Protein AF-A0A7S1SNK8-F1 (afdb_monomer)

InterPro domains:
  IPR015943 WD40/YVTN repeat-like-containing domain superfamily [G3DSA:2.130.10.10] (6-120)
  IPR036322 WD40-repeat-containing domain superfamily [SSF50978] (14-112)

Secondary structure (DSSP, 8-state):
--HHHHHHHHHHTTSSS-EEEEEEEETTEEEEEETTS-EEEEETTT--EEEEE---SS---EEEEEEETTTTEEEEEETTS-EEEEE--TTS--EEEEEE---TTS------PPTTSSPPHHHHHHTT------

Nearest PDB structures (foldseek):
  2b4e-assembly1_A  TM=7.851E-01  e=1.555E-03  Mus musculus
  6zqb-assembly1_UM  TM=8.108E-01  e=7.230E-03  Saccharomyces cerevisiae S288C
  6b3x-assembly1_A  TM=7.532E-01  e=2.132E-02  Homo sapiens
  7d5s-assembly1_B3  TM=6.750E-01  e=1.077E-02  Saccharomyces cerevisiae S288C
  3v7d-assembly1_B  TM=6.740E-01  e=9.611E-03  Saccharomyces cerevisiae S288C

Solvent-accessible surface area (backbone atoms only — not comparable to full-atom values): 8238 Å² total; per-residue (Å²): 146,64,65,68,65,55,47,50,54,60,65,52,65,78,48,98,47,59,78,73,44,80,45,81,73,57,96,52,31,34,40,38,35,30,67,69,39,27,37,35,35,29,35,70,82,79,70,45,76,73,43,72,44,72,49,62,87,78,82,45,53,59,75,48,78,47,78,40,79,92,74,34,32,36,39,37,31,25,61,80,23,38,33,39,34,27,41,48,54,90,95,47,82,64,40,83,73,49,77,46,63,70,59,94,90,52,71,51,84,78,87,82,86,72,90,86,67,83,76,53,60,72,60,37,46,73,73,72,40,85,78,80,90,126

Sequence (134 aa):
RVMWLEWVQTIFAEYNSPVKSLQYLGKSLVLAGFEDTSVRIIDSTSSETLIVIAPQLSVSMHTSVLACSWRSELYVLLANGQVHCWSVQMQALPKLKQILNPDRRYRVTCAALLEGGLLNPEAGLRFGLEVDRL

Structure (mmCIF, N/CA/C/O backbone):
data_AF-A0A7S1SNK8-F1
#
_entry.id   AF-A0A7S1SNK8-F1
#
loop_
_atom_site.group_PDB
_atom_site.id
_atom_site.type_symbol
_atom_site.label_atom_id
_atom_site.label_alt_id
_atom_site.label_comp_id
_atom_site.label_asym_id
_atom_site.label_entity_id
_atom_site.label_seq_id
_atom_site.pdbx_PDB_ins_code
_atom_site.Cartn_x
_atom_site.Cartn_y
_atom_site.Cartn_z
_atom_site.occupancy
_atom_site.B_iso_or_equiv
_atom_site.auth_seq_id
_atom_site.auth_comp_id
_atom_site.auth_asym_id
_atom_site.auth_atom_id
_atom_site.pdbx_PDB_model_num
ATOM 1 N N . ARG A 1 1 ? -29.012 -3.475 1.225 1.00 50.97 1 ARG A N 1
ATOM 2 C CA . ARG A 1 1 ? -27.689 -3.896 0.691 1.00 50.97 1 ARG A CA 1
ATOM 3 C C . ARG A 1 1 ? -26.961 -2.666 0.115 1.00 50.97 1 ARG A C 1
ATOM 5 O O . ARG A 1 1 ? -26.615 -2.660 -1.054 1.00 50.97 1 ARG A O 1
ATOM 12 N N . VAL A 1 2 ? -26.783 -1.629 0.951 1.00 49.47 2 VAL A N 1
ATOM 13 C CA . VAL A 1 2 ? -26.270 -0.279 0.597 1.00 49.47 2 VAL A CA 1
ATOM 14 C C . VAL A 1 2 ? -25.062 0.122 1.479 1.00 49.47 2 VAL A C 1
ATOM 16 O O . VAL A 1 2 ? -24.390 1.109 1.227 1.00 49.47 2 VAL A O 1
ATOM 19 N N . MET A 1 3 ? -24.681 -0.713 2.452 1.00 65.25 3 MET A N 1
ATOM 20 C CA . MET A 1 3 ? -23.813 -0.288 3.560 1.00 65.25 3 MET A CA 1
ATOM 21 C C . MET A 1 3 ? -22.352 0.013 3.200 1.00 65.25 3 MET A C 1
ATOM 23 O O . MET A 1 3 ? -21.707 0.732 3.945 1.00 65.25 3 MET A O 1
ATOM 27 N N . TRP A 1 4 ? -21.790 -0.522 2.109 1.00 71.62 4 TRP A N 1
ATOM 28 C CA . TRP A 1 4 ? -20.339 -0.400 1.881 1.00 71.62 4 TRP A CA 1
ATOM 29 C C . TRP A 1 4 ? -19.929 0.986 1.363 1.00 71.62 4 TRP A C 1
ATOM 31 O O . TRP A 1 4 ? -18.952 1.551 1.836 1.00 71.62 4 TRP A O 1
ATOM 41 N N . LEU A 1 5 ? -20.696 1.562 0.432 1.00 69.44 5 LEU A N 1
ATOM 42 C CA . LEU A 1 5 ? -20.443 2.911 -0.095 1.00 69.44 5 LEU A CA 1
ATOM 43 C C . LEU A 1 5 ? -20.694 3.989 0.964 1.00 69.44 5 LEU A C 1
ATOM 45 O O . LEU A 1 5 ? -19.885 4.901 1.101 1.00 69.44 5 LEU A O 1
ATOM 49 N N . GLU A 1 6 ? -21.769 3.847 1.740 1.00 75.31 6 GLU A N 1
ATOM 50 C CA . GLU A 1 6 ? -22.087 4.749 2.853 1.00 75.31 6 GLU A CA 1
ATOM 51 C C . GLU A 1 6 ? -21.018 4.674 3.950 1.00 75.31 6 GLU A C 1
ATOM 53 O O . GLU A 1 6 ? -20.597 5.704 4.470 1.00 75.31 6 GLU A O 1
ATOM 58 N N . TRP A 1 7 ? -20.513 3.473 4.253 1.00 78.44 7 TRP A N 1
ATOM 59 C CA . TRP A 1 7 ? -19.425 3.270 5.212 1.00 78.44 7 TRP A CA 1
ATOM 60 C C . TRP A 1 7 ? -18.127 3.950 4.756 1.00 78.44 7 TRP A C 1
ATOM 62 O O . TRP A 1 7 ? -17.541 4.712 5.523 1.00 78.44 7 TRP A O 1
ATOM 72 N N . VAL A 1 8 ? -17.727 3.755 3.490 1.00 75.25 8 VAL A N 1
ATOM 73 C CA . VAL A 1 8 ? -16.566 4.440 2.891 1.00 75.25 8 VAL A CA 1
ATOM 74 C C . VAL A 1 8 ? -16.752 5.957 2.995 1.00 75.25 8 VAL A C 1
ATOM 76 O O . VAL A 1 8 ? -15.890 6.650 3.527 1.00 75.25 8 VAL A O 1
ATOM 79 N N . GLN A 1 9 ? -17.887 6.492 2.547 1.00 77.50 9 GLN A N 1
ATOM 80 C CA . GLN A 1 9 ? -18.141 7.934 2.613 1.00 77.50 9 GLN A CA 1
ATOM 81 C C . GLN A 1 9 ? -18.070 8.475 4.043 1.00 77.50 9 GLN A C 1
ATOM 83 O O . GLN A 1 9 ? -17.478 9.526 4.258 1.00 77.50 9 GLN A O 1
ATOM 88 N N . THR A 1 10 ? -18.627 7.747 5.010 1.00 79.69 10 THR A N 1
ATOM 89 C CA . THR A 1 10 ? -18.664 8.176 6.412 1.00 79.69 10 THR A CA 1
ATOM 90 C C . THR A 1 10 ? -17.270 8.218 7.027 1.00 79.69 10 THR A C 1
ATOM 92 O O . THR A 1 10 ? -16.884 9.222 7.611 1.00 79.69 10 THR A O 1
ATOM 95 N N . ILE A 1 11 ? -16.488 7.152 6.870 1.00 80.50 11 ILE A N 1
ATOM 96 C CA . ILE A 1 11 ? -15.176 7.046 7.523 1.00 80.50 11 ILE A CA 1
ATOM 97 C C . ILE A 1 11 ? -14.161 7.953 6.878 1.00 80.50 11 ILE A C 1
ATOM 99 O O . ILE A 1 11 ? -13.352 8.570 7.566 1.00 80.50 11 ILE A O 1
ATOM 103 N N . PHE A 1 12 ? -14.199 8.042 5.550 1.00 83.00 12 PHE A N 1
ATOM 104 C CA . PHE A 1 12 ? -13.214 8.844 4.858 1.00 83.00 12 PHE A CA 1
ATOM 105 C C . PHE A 1 12 ? -13.537 10.343 4.858 1.00 83.00 12 PHE A C 1
ATOM 107 O O . PHE A 1 12 ? -12.654 11.130 4.524 1.00 83.00 12 PHE A O 1
ATOM 114 N N . ALA A 1 13 ? -14.738 10.753 5.291 1.00 79.44 13 ALA A N 1
ATOM 115 C CA . ALA A 1 13 ? -15.107 12.164 5.436 1.00 79.44 13 ALA A CA 1
ATOM 116 C C . ALA A 1 13 ? -14.265 12.912 6.482 1.00 79.44 13 ALA A C 1
ATOM 118 O O . ALA A 1 13 ? -14.088 14.122 6.366 1.00 79.44 13 ALA A O 1
ATOM 119 N N . GLU A 1 14 ? -13.737 12.211 7.488 1.00 79.44 14 GLU A N 1
ATOM 120 C CA . GLU A 1 14 ? -12.926 12.819 8.550 1.00 79.44 14 GLU A CA 1
ATOM 121 C C . GLU A 1 14 ? -11.455 13.013 8.153 1.00 79.44 14 GLU A C 1
ATOM 123 O O . GLU A 1 14 ? -10.697 13.683 8.858 1.00 79.44 14 GLU A O 1
ATOM 128 N N . TYR A 1 15 ? -11.011 12.435 7.032 1.00 84.19 15 TYR A N 1
ATOM 129 C CA . TYR A 1 15 ? -9.624 12.564 6.604 1.00 84.19 15 TYR A CA 1
ATOM 130 C C . TYR A 1 15 ? -9.398 13.802 5.738 1.00 84.19 15 TYR A C 1
ATOM 132 O O . TYR A 1 15 ? -10.157 14.123 4.831 1.00 84.19 15 TYR A O 1
ATOM 140 N N . ASN A 1 16 ? -8.248 14.439 5.953 1.00 85.81 16 ASN A N 1
ATOM 141 C CA . ASN A 1 16 ? -7.835 15.655 5.246 1.00 85.81 16 ASN A CA 1
ATOM 142 C C . ASN A 1 16 ? -7.338 15.414 3.806 1.00 85.81 16 ASN A C 1
ATOM 144 O O . ASN A 1 16 ? -6.748 16.308 3.203 1.00 85.81 16 ASN A O 1
ATOM 148 N N . SER A 1 17 ? -7.509 14.207 3.263 1.00 86.69 17 SER A N 1
ATOM 149 C CA . SER A 1 17 ? -7.070 13.855 1.914 1.00 86.69 17 SER A CA 1
ATOM 150 C C . SER A 1 17 ? -8.035 12.850 1.282 1.00 86.69 17 SER A C 1
ATOM 152 O O . SER A 1 17 ? -8.480 11.933 1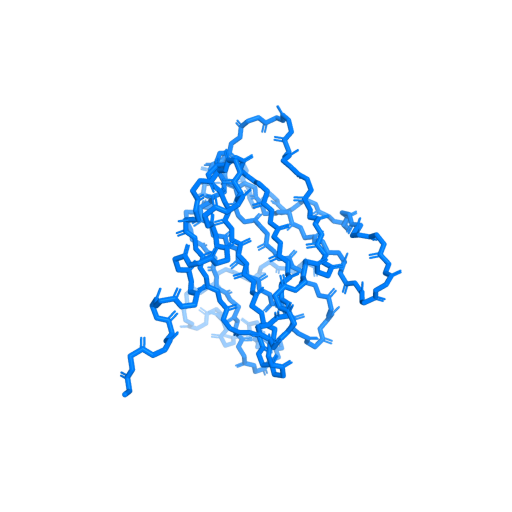.979 1.00 86.69 17 SER A O 1
ATOM 154 N N . PRO A 1 18 ? -8.354 12.980 -0.018 1.00 88.19 18 PRO A N 1
ATOM 155 C CA . PRO A 1 18 ? -9.171 12.000 -0.719 1.00 88.19 18 PRO A CA 1
ATOM 156 C C . PRO A 1 18 ? -8.513 10.619 -0.777 1.00 88.19 18 PRO A C 1
ATOM 158 O O . PRO A 1 18 ? -7.294 10.480 -0.925 1.00 88.19 18 PRO A O 1
ATOM 161 N N . VAL A 1 19 ? -9.346 9.582 -0.715 1.00 88.69 19 VAL A N 1
ATOM 162 C CA . VAL A 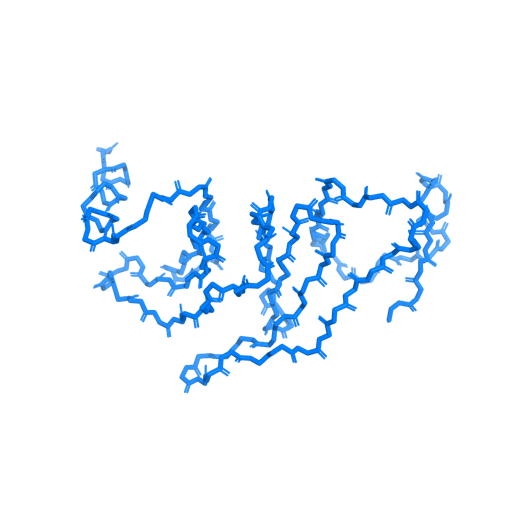1 19 ? -8.912 8.203 -0.949 1.00 88.69 19 VAL A CA 1
ATOM 163 C C . VAL A 1 19 ? -8.791 7.956 -2.442 1.00 88.69 19 VAL A C 1
ATOM 165 O O . VAL A 1 19 ? -9.743 8.141 -3.196 1.00 88.69 19 VAL A O 1
ATOM 168 N N . LYS A 1 20 ? -7.628 7.466 -2.854 1.00 86.88 20 LYS A N 1
ATOM 169 C CA . LYS A 1 20 ? -7.311 7.131 -4.242 1.00 86.88 20 LYS A CA 1
ATOM 170 C C . LYS A 1 20 ? -7.434 5.637 -4.530 1.00 86.88 20 LYS A C 1
ATOM 172 O O . LYS A 1 20 ? -7.722 5.245 -5.657 1.00 86.88 20 LYS A O 1
ATOM 177 N N . SER A 1 21 ? -7.184 4.791 -3.532 1.00 87.94 21 SER A N 1
ATOM 178 C CA . SER A 1 21 ? -7.238 3.335 -3.686 1.00 87.94 21 SER A CA 1
ATOM 179 C C . SER A 1 21 ? -7.699 2.648 -2.408 1.00 87.94 21 SER A C 1
ATOM 181 O O . SER A 1 21 ? -7.386 3.102 -1.308 1.00 87.94 21 SER A O 1
ATOM 183 N N . LEU A 1 22 ? -8.433 1.547 -2.572 1.00 90.44 22 LEU A N 1
ATOM 184 C CA . LEU A 1 22 ? -8.887 0.676 -1.493 1.00 90.44 22 LEU A CA 1
ATOM 185 C C . LEU A 1 22 ? -8.597 -0.779 -1.857 1.00 90.44 22 LEU A C 1
ATOM 187 O O . LEU A 1 22 ? -8.916 -1.218 -2.961 1.00 90.44 22 LEU A O 1
ATOM 191 N N . GLN A 1 23 ? -8.039 -1.535 -0.916 1.00 89.44 23 GLN A N 1
ATOM 192 C CA . GLN A 1 23 ? -7.836 -2.975 -1.035 1.00 89.44 23 GLN A CA 1
ATOM 193 C C . GLN A 1 23 ? -8.321 -3.662 0.245 1.00 89.44 23 GLN A C 1
ATOM 195 O O . GLN A 1 23 ? -7.884 -3.332 1.345 1.00 89.44 23 GLN A O 1
ATOM 200 N N . TYR A 1 24 ? -9.218 -4.638 0.114 1.00 88.44 24 TYR A N 1
ATOM 201 C CA . TYR A 1 24 ? -9.630 -5.468 1.245 1.00 88.44 24 TYR A CA 1
ATOM 202 C C . TYR A 1 24 ? -8.552 -6.517 1.545 1.00 88.44 24 TYR A C 1
ATOM 204 O O . TYR A 1 24 ? -8.153 -7.259 0.650 1.00 88.44 24 TYR A O 1
ATOM 212 N N . LEU A 1 25 ? -8.086 -6.578 2.794 1.00 86.81 25 LEU A N 1
ATOM 213 C CA . LEU A 1 25 ? -7.014 -7.482 3.234 1.00 86.81 25 LEU A CA 1
ATOM 214 C C . LEU A 1 25 ? -7.531 -8.734 3.969 1.00 86.81 25 LEU A C 1
ATOM 216 O O . LEU A 1 25 ? -6.738 -9.596 4.347 1.00 86.81 25 LEU A O 1
ATOM 220 N N . GLY A 1 26 ? -8.847 -8.842 4.186 1.00 85.81 26 GLY A N 1
ATOM 221 C CA . GLY A 1 26 ? -9.461 -9.890 5.010 1.00 85.81 26 GLY A CA 1
ATOM 222 C C . GLY A 1 26 ? -9.593 -9.498 6.485 1.00 85.81 26 GLY A C 1
ATOM 223 O O . GLY A 1 26 ? -8.993 -8.529 6.935 1.00 85.81 26 GLY A O 1
ATOM 224 N N . LYS A 1 27 ? -10.396 -10.252 7.254 1.00 86.25 27 LYS A N 1
ATOM 225 C CA . LYS A 1 27 ? -10.625 -10.032 8.704 1.00 86.25 27 LYS A CA 1
ATOM 226 C C . LYS A 1 27 ? -10.979 -8.578 9.059 1.00 86.25 27 LYS A C 1
ATOM 228 O O . LYS A 1 27 ? -10.436 -8.023 10.005 1.00 86.25 27 LYS A O 1
ATOM 233 N N . SER A 1 28 ? -11.852 -7.971 8.258 1.00 89.25 28 SER A N 1
ATOM 234 C CA . SER A 1 28 ? -12.260 -6.562 8.382 1.00 89.25 28 SER A CA 1
ATOM 235 C C . SER A 1 28 ? -11.161 -5.532 8.100 1.00 89.25 28 SER A C 1
ATOM 237 O O . SER A 1 28 ? -11.387 -4.350 8.273 1.00 89.25 28 SER A O 1
ATOM 239 N N . LEU A 1 29 ? -9.981 -5.915 7.620 1.00 90.94 29 LEU A N 1
ATOM 240 C CA . LEU A 1 29 ? -8.920 -4.951 7.343 1.00 90.94 29 LEU A CA 1
ATOM 241 C C . LEU A 1 29 ? -9.048 -4.369 5.936 1.00 90.94 29 LEU A C 1
ATOM 243 O O . LEU A 1 29 ? -9.191 -5.097 4.949 1.00 90.94 29 LEU A O 1
ATOM 247 N N . VAL A 1 30 ? -8.939 -3.049 5.849 1.00 91.81 30 VAL A N 1
ATOM 248 C CA . VAL A 1 30 ? -8.944 -2.287 4.602 1.00 91.81 30 VAL A CA 1
ATOM 249 C C . VAL A 1 30 ? -7.649 -1.498 4.503 1.00 91.81 30 VAL A C 1
ATOM 251 O O . VAL A 1 30 ? -7.309 -0.720 5.389 1.00 91.81 30 VAL A O 1
ATOM 254 N N . LEU A 1 31 ? -6.928 -1.691 3.407 1.00 92.06 31 LEU A N 1
ATOM 255 C CA . LEU A 1 31 ? -5.806 -0.861 3.007 1.00 92.06 31 LEU A CA 1
ATOM 256 C C . LEU A 1 31 ? -6.327 0.309 2.175 1.00 92.06 31 LEU A C 1
ATOM 258 O O . LEU A 1 31 ? -7.009 0.095 1.175 1.00 92.06 31 LEU A O 1
ATOM 262 N N . ALA A 1 32 ? -5.977 1.527 2.568 1.00 92.25 32 ALA A N 1
ATOM 263 C CA . ALA A 1 32 ? -6.342 2.752 1.879 1.00 92.25 32 ALA A CA 1
ATOM 264 C C . ALA A 1 32 ? -5.092 3.547 1.483 1.00 92.25 32 ALA A C 1
ATOM 266 O O . ALA A 1 32 ? -4.231 3.824 2.322 1.00 92.25 32 ALA A O 1
ATOM 267 N N . GLY A 1 33 ? -5.001 3.920 0.208 1.00 91.50 33 GLY A N 1
ATOM 268 C CA . GLY A 1 33 ? -4.001 4.857 -0.309 1.00 91.50 33 GLY A CA 1
ATOM 269 C C . GLY A 1 33 ? -4.636 6.213 -0.606 1.00 91.50 33 GLY A C 1
ATOM 270 O O . GLY A 1 33 ? -5.691 6.266 -1.242 1.00 91.50 33 GLY A O 1
ATOM 271 N N . PHE A 1 34 ? -4.003 7.290 -0.147 1.00 90.94 34 PHE A N 1
ATOM 272 C CA . PHE A 1 34 ? -4.521 8.660 -0.189 1.00 90.94 34 PHE A CA 1
ATOM 273 C C . PHE A 1 34 ? -3.760 9.561 -1.172 1.00 90.94 34 PHE A C 1
ATOM 275 O O . PHE A 1 34 ? -2.598 9.319 -1.503 1.00 90.94 34 PHE A O 1
ATOM 282 N N . GLU A 1 35 ? -4.392 10.641 -1.630 1.00 87.62 35 GLU A N 1
ATOM 283 C CA . GLU A 1 35 ? -3.747 11.612 -2.529 1.00 87.62 35 GLU A CA 1
ATOM 284 C C . GLU A 1 35 ? -2.555 12.337 -1.893 1.00 87.62 35 GLU A C 1
ATOM 286 O O . GLU A 1 35 ? -1.589 12.654 -2.589 1.00 87.62 35 GLU A O 1
ATOM 291 N N . ASP A 1 36 ? -2.571 12.521 -0.570 1.00 87.12 36 ASP A N 1
ATOM 292 C CA . ASP A 1 36 ? -1.449 13.057 0.209 1.00 87.12 36 ASP A CA 1
ATOM 293 C C . ASP A 1 36 ? -0.243 12.105 0.277 1.00 87.12 36 ASP A C 1
ATOM 295 O O . ASP A 1 36 ? 0.750 12.407 0.930 1.00 87.12 36 ASP A O 1
ATOM 299 N N . THR A 1 37 ? -0.301 10.970 -0.420 1.00 88.00 37 THR A N 1
ATOM 300 C CA . THR A 1 37 ? 0.679 9.880 -0.460 1.00 88.00 37 THR A CA 1
ATOM 301 C C . THR A 1 37 ? 0.742 9.004 0.786 1.00 88.00 37 THR A C 1
ATOM 303 O O . THR A 1 37 ? 1.485 8.019 0.777 1.00 88.00 37 THR A O 1
ATOM 306 N N . SER A 1 38 ? -0.055 9.296 1.81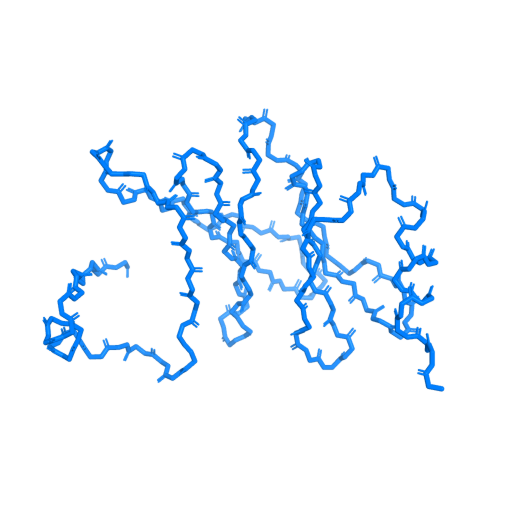7 1.00 90.69 38 SER A N 1
ATOM 307 C CA . SER A 1 38 ? -0.169 8.432 2.986 1.00 90.69 38 SER A CA 1
ATOM 308 C C . SER A 1 38 ? -0.842 7.110 2.635 1.00 90.69 38 SER A C 1
ATOM 310 O O . SER A 1 38 ? -1.648 6.996 1.705 1.00 90.69 38 SER A O 1
ATOM 312 N N . VAL A 1 39 ? -0.487 6.086 3.401 1.00 92.50 39 VAL A N 1
ATOM 313 C CA . VAL A 1 39 ? -1.078 4.757 3.295 1.00 92.50 39 VAL A CA 1
ATOM 314 C C . VAL A 1 39 ? -1.539 4.330 4.677 1.00 92.50 39 VAL A C 1
ATOM 316 O O . VAL A 1 39 ? -0.799 4.477 5.650 1.00 92.50 39 VAL A O 1
ATOM 319 N N . ARG A 1 40 ? -2.765 3.817 4.781 1.00 92.94 40 ARG A N 1
ATOM 320 C CA . ARG A 1 40 ? -3.377 3.462 6.064 1.00 92.94 40 ARG A CA 1
ATOM 321 C C . ARG A 1 40 ? -3.998 2.079 6.021 1.00 92.94 40 ARG A C 1
ATOM 323 O O . ARG A 1 40 ? -4.529 1.674 4.992 1.00 92.94 40 ARG A O 1
ATOM 330 N N . ILE A 1 41 ? -3.955 1.376 7.147 1.00 92.56 41 ILE A N 1
ATOM 331 C CA . ILE A 1 41 ? -4.727 0.147 7.358 1.00 92.56 41 ILE A CA 1
ATOM 332 C C . ILE A 1 41 ? -5.782 0.448 8.414 1.00 92.56 41 ILE A C 1
ATOM 334 O O . ILE A 1 41 ? -5.452 0.934 9.496 1.00 92.56 41 ILE A O 1
ATOM 338 N N . ILE A 1 42 ? -7.036 0.184 8.069 1.00 92.56 42 ILE A N 1
ATOM 339 C CA . ILE A 1 42 ? -8.228 0.548 8.834 1.00 92.56 42 ILE A CA 1
ATOM 340 C C . ILE A 1 42 ? -8.997 -0.733 9.154 1.00 92.56 42 ILE A C 1
ATOM 342 O O . ILE A 1 42 ? -9.138 -1.596 8.284 1.00 92.56 42 ILE A O 1
ATOM 346 N N . ASP A 1 43 ? -9.488 -0.865 10.383 1.00 91.44 43 ASP A N 1
ATOM 347 C CA . ASP A 1 43 ? -10.465 -1.900 10.727 1.00 91.44 43 ASP A CA 1
ATOM 348 C C . ASP A 1 43 ? -11.861 -1.429 10.318 1.00 91.44 43 ASP A C 1
ATOM 350 O O . ASP A 1 43 ? -12.361 -0.412 10.792 1.00 91.44 43 ASP A O 1
ATOM 354 N N . SER A 1 44 ? -12.514 -2.180 9.436 1.00 89.31 44 SER A N 1
ATOM 355 C CA . SER A 1 44 ? -13.833 -1.851 8.924 1.00 89.31 44 SER A CA 1
ATOM 356 C C . SER A 1 44 ? -14.961 -2.003 9.935 1.00 89.31 44 SER A C 1
ATOM 358 O O . SER A 1 44 ? -16.069 -1.536 9.692 1.00 89.31 44 SER A O 1
ATOM 360 N N . THR A 1 45 ? -14.698 -2.679 11.050 1.00 88.94 45 THR A N 1
ATOM 361 C CA . THR A 1 45 ? -15.679 -2.937 12.106 1.00 88.94 45 THR A CA 1
ATOM 362 C C . THR A 1 45 ? -15.719 -1.793 13.109 1.00 88.94 45 THR A C 1
ATOM 364 O O . THR A 1 45 ? -16.802 -1.343 13.474 1.00 88.94 45 THR A O 1
ATOM 367 N N . SER A 1 46 ? -14.547 -1.331 13.553 1.00 89.75 46 SER A N 1
ATOM 368 C CA . SER A 1 46 ? -14.407 -0.242 14.528 1.00 89.75 46 SER A CA 1
ATOM 369 C C . SER A 1 46 ? -14.196 1.127 13.883 1.00 89.75 46 SER A C 1
ATOM 371 O O . SER A 1 46 ? -14.297 2.137 14.572 1.00 89.75 46 SER A O 1
ATOM 373 N N . SER A 1 47 ? -13.897 1.167 12.580 1.00 88.12 47 SER A N 1
ATOM 374 C CA . SER A 1 47 ? -13.466 2.367 11.848 1.00 88.12 47 SER A CA 1
ATOM 375 C C . SER A 1 47 ? -12.127 2.938 12.330 1.00 88.12 47 SER A C 1
ATOM 377 O O . SER A 1 47 ? -11.732 4.032 11.927 1.00 88.12 47 SER A O 1
ATOM 379 N N . GLU A 1 48 ? -11.399 2.210 13.178 1.00 89.75 48 GLU A N 1
ATOM 380 C CA . GLU A 1 48 ? -10.128 2.672 13.719 1.00 89.75 48 GLU A CA 1
ATOM 381 C C . GLU A 1 48 ? -9.002 2.524 12.695 1.00 89.75 48 GLU A C 1
ATOM 383 O O . GLU A 1 48 ? -8.859 1.510 12.005 1.00 89.75 48 GLU A O 1
ATOM 388 N N . THR A 1 49 ? -8.147 3.543 12.625 1.00 90.81 49 THR A N 1
ATOM 389 C CA . THR A 1 49 ? -6.908 3.464 11.851 1.00 90.81 49 THR A CA 1
ATOM 390 C C . THR A 1 49 ? -5.854 2.727 12.668 1.00 90.81 49 THR A C 1
ATOM 392 O O . THR A 1 49 ? -5.343 3.256 13.650 1.00 90.81 49 THR A O 1
ATOM 395 N N . LEU A 1 50 ? -5.507 1.513 12.244 1.00 91.25 50 LEU A N 1
ATOM 396 C CA . LEU A 1 50 ? -4.558 0.651 12.949 1.00 91.25 50 LEU A CA 1
ATOM 397 C C . LEU A 1 50 ? -3.104 0.988 12.614 1.00 91.25 50 LEU A C 1
ATOM 399 O O . LEU A 1 50 ? -2.223 0.896 13.466 1.00 91.25 50 LEU A O 1
ATOM 403 N N . ILE A 1 51 ? -2.840 1.329 11.351 1.00 91.56 51 ILE A N 1
ATOM 404 C CA . ILE A 1 51 ? -1.495 1.606 10.843 1.00 91.56 51 ILE A CA 1
ATOM 405 C C . ILE A 1 51 ? -1.538 2.843 9.953 1.00 91.56 51 ILE A C 1
ATOM 407 O O . ILE A 1 51 ? -2.413 2.963 9.097 1.00 91.56 51 ILE A O 1
ATOM 411 N N . VAL A 1 52 ? -0.542 3.719 10.115 1.00 92.06 52 VAL A N 1
ATOM 412 C CA . VAL A 1 52 ? -0.305 4.876 9.247 1.00 92.06 52 VAL A CA 1
ATOM 413 C C . VAL A 1 52 ? 1.139 4.858 8.763 1.00 92.06 52 VAL A C 1
ATOM 415 O O . VAL A 1 52 ? 2.077 4.894 9.557 1.00 92.06 52 VAL A O 1
ATOM 418 N N . ILE A 1 53 ? 1.313 4.839 7.446 1.00 90.50 53 ILE A N 1
ATOM 419 C CA . ILE A 1 53 ? 2.565 5.165 6.772 1.00 90.50 53 ILE A CA 1
ATOM 420 C C . ILE A 1 53 ? 2.422 6.608 6.298 1.00 90.50 53 ILE A C 1
ATOM 422 O O . ILE A 1 53 ? 1.593 6.915 5.437 1.00 90.50 53 ILE A O 1
ATOM 426 N N . ALA A 1 54 ? 3.199 7.498 6.912 1.00 86.56 54 ALA A N 1
ATOM 427 C CA . ALA A 1 54 ? 3.136 8.924 6.634 1.00 86.56 54 ALA A CA 1
ATOM 428 C C . ALA A 1 54 ? 3.543 9.247 5.181 1.00 86.56 54 ALA A C 1
ATOM 430 O O . ALA A 1 54 ? 4.352 8.511 4.592 1.00 86.56 54 ALA A O 1
ATOM 431 N N . PRO A 1 55 ? 3.034 10.365 4.625 1.00 80.06 55 PRO A N 1
ATOM 432 C CA . PRO A 1 55 ? 3.466 10.892 3.338 1.00 80.06 55 PRO A CA 1
ATOM 433 C C . PRO A 1 55 ? 4.988 10.926 3.212 1.00 80.06 55 PRO A C 1
ATOM 435 O O . PRO A 1 55 ? 5.689 11.412 4.102 1.00 80.06 55 PRO A O 1
ATOM 438 N N . GLN A 1 56 ? 5.514 10.424 2.099 1.00 71.88 56 GLN A N 1
ATOM 439 C CA . GLN A 1 56 ? 6.942 10.534 1.820 1.00 71.88 56 GLN A CA 1
ATOM 440 C C . GLN A 1 56 ? 7.194 11.935 1.243 1.00 71.88 56 GLN A C 1
ATOM 442 O O . GLN A 1 56 ? 6.806 12.226 0.115 1.00 71.88 56 GLN A O 1
ATOM 447 N N . LEU A 1 57 ? 7.822 12.814 2.035 1.00 61.16 57 LEU A N 1
ATOM 448 C CA . LEU A 1 57 ? 8.020 14.247 1.742 1.00 61.16 57 LEU A CA 1
ATOM 449 C C . LEU A 1 57 ? 8.784 14.530 0.429 1.00 61.16 57 LEU A C 1
ATOM 451 O O . LEU A 1 57 ? 8.745 15.647 -0.084 1.00 61.16 57 LEU A O 1
ATOM 455 N N . SER A 1 58 ? 9.455 13.529 -0.149 1.00 57.09 58 SER A N 1
ATOM 456 C CA . SER A 1 58 ? 10.036 13.591 -1.492 1.00 57.09 58 SER A CA 1
ATOM 457 C C . SER A 1 58 ? 8.971 13.235 -2.533 1.00 57.09 58 SER A C 1
ATOM 459 O O . SER A 1 58 ? 8.838 12.091 -2.968 1.00 57.09 58 SER A O 1
ATOM 461 N N . VAL A 1 59 ? 8.172 14.243 -2.863 1.00 62.59 59 VAL A N 1
ATOM 462 C CA . VAL A 1 59 ? 6.927 14.189 -3.631 1.00 62.59 59 VAL A CA 1
ATOM 463 C C . VAL A 1 59 ? 7.031 13.335 -4.898 1.00 62.59 59 VAL A C 1
ATOM 465 O O . VAL A 1 59 ? 7.633 13.696 -5.908 1.00 62.59 59 VAL A O 1
ATOM 468 N N . SER A 1 60 ? 6.374 12.188 -4.857 1.00 62.78 60 SER A N 1
ATOM 469 C CA . SER A 1 60 ? 5.908 11.451 -6.023 1.00 62.78 60 SER A CA 1
ATOM 470 C C . SER A 1 60 ? 4.642 10.746 -5.574 1.00 62.78 60 SER A C 1
ATOM 472 O O . SER A 1 60 ? 4.695 9.922 -4.667 1.00 62.78 60 SER A O 1
ATOM 474 N N . MET A 1 61 ? 3.498 11.109 -6.160 1.00 76.44 61 MET A N 1
ATOM 475 C CA . MET A 1 61 ? 2.220 10.451 -5.867 1.00 76.44 61 MET A CA 1
ATOM 476 C C . MET A 1 61 ? 2.398 8.932 -5.920 1.00 76.44 61 MET A C 1
ATOM 478 O O . MET A 1 61 ? 3.029 8.446 -6.858 1.00 76.44 61 MET A O 1
ATOM 482 N N . HIS A 1 62 ? 1.847 8.161 -4.981 1.00 75.12 62 HIS A N 1
ATOM 483 C CA . HIS A 1 62 ? 1.821 6.715 -5.196 1.00 75.12 62 HIS A CA 1
ATOM 484 C C . HIS A 1 62 ? 0.823 6.379 -6.315 1.00 75.12 62 HIS A C 1
ATOM 486 O O . HIS A 1 62 ? -0.250 6.987 -6.442 1.00 75.12 62 HIS A O 1
ATOM 492 N N . THR A 1 63 ? 1.209 5.452 -7.186 1.00 82.25 63 THR A N 1
ATOM 493 C CA . THR A 1 63 ? 0.379 4.948 -8.289 1.00 82.25 63 THR A CA 1
ATOM 494 C C . THR A 1 63 ? -0.296 3.638 -7.917 1.00 82.25 63 THR A C 1
ATOM 496 O O . THR A 1 63 ? -1.396 3.379 -8.393 1.00 82.25 63 THR A O 1
ATOM 499 N N . SER A 1 64 ? 0.325 2.840 -7.045 1.00 86.75 64 SER A N 1
ATOM 500 C CA . SER A 1 64 ? -0.246 1.595 -6.541 1.00 86.75 64 SER A CA 1
ATOM 501 C C . SER A 1 64 ? 0.255 1.285 -5.133 1.00 86.75 64 SER A C 1
ATOM 503 O O . SER A 1 64 ? 1.388 1.615 -4.776 1.00 86.75 64 SER A O 1
ATOM 505 N N . VAL A 1 65 ? -0.600 0.641 -4.344 1.00 89.88 65 VAL A N 1
ATOM 506 C CA . VAL A 1 65 ? -0.292 0.135 -3.007 1.00 89.88 65 VAL A CA 1
ATOM 507 C C . VAL A 1 65 ? -0.732 -1.322 -2.961 1.00 89.88 65 VAL A C 1
ATOM 509 O O . VAL A 1 65 ? -1.872 -1.631 -3.298 1.00 89.88 65 VAL A O 1
ATOM 512 N N . LEU A 1 66 ? 0.174 -2.215 -2.567 1.00 90.38 66 LEU A N 1
ATOM 513 C CA . LEU A 1 66 ? -0.047 -3.658 -2.569 1.00 90.38 66 LEU A CA 1
ATOM 514 C C . LEU A 1 66 ? 0.338 -4.241 -1.211 1.00 90.38 66 LEU A C 1
ATOM 516 O O . LEU A 1 66 ? 1.461 -4.045 -0.746 1.00 90.38 66 LEU A O 1
ATOM 520 N N . ALA A 1 67 ? -0.560 -4.995 -0.588 1.00 90.62 67 ALA A N 1
ATOM 521 C CA . ALA A 1 67 ? -0.276 -5.691 0.663 1.00 90.62 6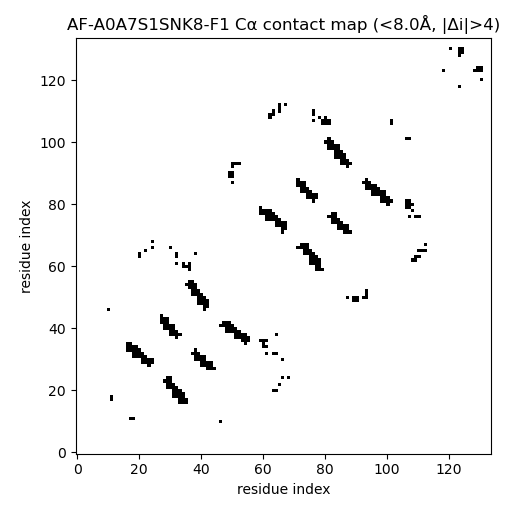7 ALA A CA 1
ATOM 522 C C . ALA A 1 67 ? 0.055 -7.174 0.440 1.00 90.62 67 ALA A C 1
ATOM 524 O O . ALA A 1 67 ? -0.677 -7.900 -0.230 1.00 90.62 67 ALA A O 1
ATOM 525 N N . CYS A 1 68 ? 1.134 -7.635 1.067 1.00 88.62 68 CYS A N 1
ATOM 526 C CA . CYS A 1 68 ? 1.575 -9.023 1.091 1.00 88.62 68 CYS A CA 1
ATOM 527 C C . CYS A 1 68 ? 1.354 -9.600 2.497 1.00 88.62 68 CYS A C 1
ATOM 529 O O . CYS A 1 68 ? 2.207 -9.488 3.383 1.00 88.62 68 CYS A O 1
ATOM 531 N N . SER A 1 69 ? 0.185 -10.207 2.710 1.00 82.62 69 SER A N 1
ATOM 532 C CA . SER A 1 69 ? -0.283 -10.644 4.034 1.00 82.62 69 SER A CA 1
ATOM 533 C C . SER A 1 69 ? 0.624 -11.683 4.702 1.00 82.62 69 SER A C 1
ATOM 535 O O . SER A 1 69 ? 0.864 -11.607 5.902 1.00 82.62 69 SER A O 1
ATOM 537 N N . TRP A 1 70 ? 1.179 -12.625 3.939 1.00 82.75 70 TRP A N 1
ATOM 538 C CA . TRP A 1 70 ? 2.025 -13.704 4.465 1.00 82.75 70 TRP A CA 1
ATOM 539 C C . TRP A 1 70 ? 3.450 -13.260 4.825 1.00 82.75 70 TRP A C 1
ATOM 541 O O . TRP A 1 70 ? 4.114 -13.938 5.606 1.00 82.75 70 TRP A O 1
ATOM 551 N N . ARG A 1 71 ? 3.924 -12.127 4.286 1.00 84.62 71 ARG A N 1
ATOM 552 C CA . ARG A 1 71 ? 5.206 -11.513 4.680 1.00 84.62 71 ARG A CA 1
ATOM 553 C C . ARG A 1 71 ? 5.052 -10.381 5.685 1.00 84.62 71 ARG A C 1
ATOM 555 O O . ARG A 1 71 ? 6.066 -9.878 6.161 1.00 84.62 71 ARG A O 1
ATOM 562 N N . SER A 1 72 ? 3.821 -9.972 5.997 1.00 89.69 72 SER A N 1
ATOM 563 C CA . SER A 1 72 ? 3.564 -8.753 6.770 1.00 89.69 72 SER A CA 1
ATOM 564 C C . SER A 1 72 ? 4.268 -7.543 6.136 1.00 89.69 72 SER A C 1
ATOM 566 O O . SER A 1 72 ? 4.930 -6.747 6.806 1.00 89.69 72 SER A O 1
ATOM 568 N N . GLU A 1 73 ? 4.166 -7.448 4.807 1.00 92.25 73 GLU A N 1
ATOM 569 C CA . GLU A 1 73 ? 4.829 -6.428 3.997 1.00 92.25 73 GLU A CA 1
ATOM 570 C C . GLU A 1 73 ? 3.835 -5.630 3.162 1.00 92.25 73 GLU A C 1
ATOM 572 O O . GLU A 1 73 ? 2.790 -6.130 2.745 1.00 92.25 73 GLU A O 1
ATOM 577 N N . LEU A 1 74 ? 4.202 -4.389 2.874 1.00 92.81 74 LEU A N 1
ATOM 578 C CA . LEU A 1 74 ? 3.445 -3.486 2.029 1.00 92.81 74 LEU A CA 1
ATOM 579 C C . LEU A 1 74 ? 4.372 -2.843 1.004 1.00 92.81 74 LEU A C 1
ATOM 581 O O . LEU A 1 74 ? 5.434 -2.329 1.343 1.00 92.81 74 LEU A O 1
ATOM 585 N N . TYR A 1 75 ? 3.952 -2.867 -0.252 1.00 91.81 75 TYR A N 1
ATOM 586 C CA . TYR A 1 75 ? 4.691 -2.336 -1.385 1.00 91.81 75 TYR A CA 1
ATOM 587 C C . TYR A 1 75 ? 3.972 -1.091 -1.899 1.00 91.81 75 TYR A C 1
ATOM 589 O O . TYR A 1 75 ? 2.800 -1.154 -2.263 1.00 91.81 75 TYR A O 1
ATOM 597 N N . VAL A 1 76 ? 4.670 0.042 -1.926 1.00 91.12 76 VAL A N 1
ATOM 598 C CA . VAL A 1 76 ? 4.158 1.309 -2.460 1.00 91.12 76 VAL A CA 1
ATOM 599 C C . VAL A 1 76 ? 4.921 1.636 -3.731 1.00 91.12 76 VAL A C 1
ATOM 601 O O . VAL A 1 76 ? 6.109 1.945 -3.663 1.00 91.12 76 VAL A O 1
ATOM 604 N N . LEU A 1 77 ? 4.251 1.585 -4.880 1.00 89.81 77 LEU A N 1
ATOM 605 C CA . LEU A 1 77 ? 4.807 2.075 -6.136 1.00 89.81 77 LEU A CA 1
ATOM 606 C C . LEU A 1 77 ? 4.585 3.584 -6.224 1.00 89.81 77 LEU A C 1
ATOM 608 O O . LEU A 1 77 ? 3.451 4.066 -6.197 1.00 89.81 77 LEU A O 1
ATOM 612 N N . LEU A 1 78 ? 5.678 4.325 -6.343 1.00 88.38 78 LEU A N 1
ATOM 613 C CA . LEU A 1 78 ? 5.687 5.773 -6.474 1.00 88.38 78 LEU A CA 1
ATOM 614 C C . LEU A 1 78 ? 5.676 6.194 -7.942 1.00 88.38 78 LEU A C 1
ATOM 616 O O . LEU A 1 78 ? 6.137 5.478 -8.829 1.00 88.38 78 LEU A O 1
ATOM 620 N N . ALA A 1 79 ? 5.200 7.410 -8.206 1.00 86.25 79 ALA A N 1
ATOM 621 C CA . ALA A 1 79 ? 5.161 7.964 -9.553 1.00 86.25 79 ALA A CA 1
ATOM 622 C C . ALA A 1 79 ? 6.553 8.034 -10.192 1.00 86.25 79 ALA A C 1
ATOM 624 O O . ALA A 1 79 ? 6.648 7.901 -11.405 1.00 86.25 79 ALA A O 1
ATOM 625 N N . ASN A 1 80 ? 7.633 8.185 -9.429 1.00 85.31 80 ASN A N 1
ATOM 626 C CA . ASN A 1 80 ? 8.995 8.159 -9.969 1.00 85.31 80 ASN A CA 1
ATOM 627 C C . ASN A 1 80 ? 9.473 6.751 -10.398 1.00 85.31 80 ASN A C 1
ATOM 629 O O . ASN A 1 80 ? 10.584 6.628 -10.902 1.00 85.31 80 ASN A O 1
ATOM 633 N N . GLY A 1 81 ? 8.652 5.708 -10.229 1.00 86.75 81 GLY A N 1
ATOM 634 C CA . GLY A 1 81 ? 8.972 4.321 -10.572 1.00 86.75 81 GLY A CA 1
ATOM 635 C C . GLY A 1 81 ? 9.639 3.527 -9.447 1.00 86.75 81 GLY A C 1
ATOM 636 O O . GLY A 1 81 ? 9.868 2.333 -9.614 1.00 86.75 81 GLY A O 1
ATOM 637 N N . GLN A 1 82 ? 9.931 4.144 -8.299 1.00 88.06 82 GLN A N 1
ATOM 638 C CA . GLN A 1 82 ? 10.469 3.430 -7.142 1.00 88.06 82 GLN A CA 1
ATOM 639 C C . GLN A 1 82 ? 9.372 2.638 -6.434 1.00 88.06 82 GLN A C 1
ATOM 641 O O . GLN A 1 82 ? 8.243 3.111 -6.293 1.00 88.06 82 GLN A O 1
ATOM 646 N N . VAL A 1 83 ? 9.719 1.457 -5.925 1.00 89.75 83 VAL A N 1
ATOM 647 C CA . VAL A 1 83 ? 8.834 0.657 -5.075 1.00 89.75 83 VAL A CA 1
ATOM 648 C C . VAL A 1 83 ? 9.399 0.615 -3.663 1.00 89.75 83 VAL A C 1
ATOM 650 O O . VAL A 1 83 ? 10.462 0.053 -3.414 1.00 89.75 83 VAL A O 1
ATOM 653 N N . HIS A 1 84 ? 8.684 1.207 -2.716 1.00 91.31 84 HIS A N 1
ATOM 654 C CA . HIS A 1 84 ? 9.047 1.153 -1.305 1.00 91.31 84 HIS A CA 1
ATOM 655 C C . HIS A 1 84 ? 8.433 -0.092 -0.675 1.00 91.31 84 HIS A C 1
ATOM 657 O O . HIS A 1 84 ? 7.216 -0.259 -0.711 1.00 91.31 84 HIS A O 1
ATOM 663 N N . CYS A 1 85 ? 9.258 -0.943 -0.071 1.00 92.56 85 CYS A N 1
ATOM 664 C CA . CYS A 1 85 ? 8.796 -2.095 0.694 1.00 92.56 85 CYS A CA 1
ATOM 665 C C . CYS A 1 85 ? 8.870 -1.787 2.191 1.00 92.56 85 CYS A C 1
ATOM 667 O O . CYS A 1 85 ? 9.930 -1.462 2.733 1.00 92.56 85 CYS A O 1
ATOM 669 N N . TRP A 1 86 ? 7.728 -1.911 2.854 1.00 94.56 86 TRP A N 1
ATOM 670 C CA . TRP A 1 86 ? 7.518 -1.619 4.262 1.00 94.56 86 TRP A CA 1
ATOM 671 C C . TRP A 1 86 ? 7.198 -2.896 5.021 1.00 94.56 86 TRP A C 1
ATOM 673 O O . TRP A 1 86 ? 6.338 -3.666 4.609 1.00 94.56 86 TRP A O 1
ATOM 683 N N . SER A 1 87 ? 7.837 -3.086 6.169 1.00 94.38 87 SER A N 1
ATOM 684 C CA . SER A 1 87 ? 7.376 -4.028 7.183 1.00 94.38 87 SER A CA 1
ATOM 685 C C . SER A 1 87 ? 6.203 -3.401 7.925 1.00 94.38 87 SER A C 1
ATOM 687 O O . SER A 1 87 ? 6.336 -2.297 8.458 1.00 94.38 87 SER A O 1
ATOM 689 N N . VAL A 1 88 ? 5.090 -4.122 8.014 1.00 92.69 88 VAL A N 1
ATOM 690 C CA . VAL A 1 88 ? 3.883 -3.705 8.735 1.00 92.69 88 VAL A CA 1
ATOM 691 C C . VAL A 1 88 ? 3.472 -4.799 9.706 1.00 92.69 88 VAL A C 1
ATOM 693 O O . VAL A 1 88 ? 3.221 -5.928 9.311 1.00 92.69 88 VAL A O 1
ATOM 696 N N . GLN A 1 89 ? 3.415 -4.475 10.993 1.00 90.81 89 GLN A N 1
ATOM 697 C CA . GLN A 1 89 ? 2.968 -5.391 12.039 1.00 90.81 89 GLN A CA 1
ATOM 698 C C . GLN A 1 89 ? 1.895 -4.699 12.867 1.00 90.81 89 GLN A C 1
ATOM 700 O O . GLN A 1 89 ? 1.962 -3.490 13.091 1.00 90.81 89 GLN A O 1
ATOM 705 N N . MET A 1 90 ? 0.916 -5.471 13.333 1.00 83.00 90 MET A N 1
ATOM 706 C CA . MET A 1 90 ? -0.080 -4.948 14.261 1.00 83.00 90 MET A CA 1
ATOM 707 C C . MET A 1 90 ? 0.627 -4.429 15.511 1.00 83.00 90 MET A C 1
ATOM 709 O O . MET A 1 90 ? 1.499 -5.109 16.046 1.00 83.00 90 MET A O 1
ATOM 713 N N . GLN A 1 91 ? 0.253 -3.227 15.952 1.00 84.56 91 GLN A N 1
ATOM 714 C CA . GLN A 1 91 ? 0.804 -2.562 17.142 1.00 84.56 91 GLN A CA 1
ATOM 715 C C . GLN A 1 91 ? 2.287 -2.153 17.047 1.00 84.56 91 GLN A C 1
ATOM 717 O O . GLN A 1 91 ? 2.859 -1.717 18.044 1.00 84.56 91 GLN A O 1
ATOM 722 N N . ALA A 1 92 ? 2.916 -2.238 15.871 1.00 88.81 92 ALA A N 1
ATOM 723 C CA . ALA A 1 92 ? 4.265 -1.725 15.655 1.00 88.81 92 ALA A CA 1
ATOM 724 C C . ALA A 1 92 ? 4.264 -0.600 14.618 1.00 88.81 92 ALA A C 1
ATOM 726 O O . ALA A 1 92 ? 3.491 -0.609 13.659 1.00 88.81 92 ALA A O 1
ATOM 727 N N . LEU A 1 93 ? 5.184 0.353 14.779 1.00 89.75 93 LEU A N 1
ATOM 728 C CA . LEU A 1 93 ? 5.404 1.377 13.763 1.00 89.75 93 LEU A CA 1
ATOM 729 C C . LEU A 1 93 ? 5.894 0.726 12.458 1.00 89.75 93 LEU A C 1
ATOM 731 O O . LEU A 1 93 ? 6.816 -0.099 12.512 1.00 89.75 93 LEU A O 1
ATOM 735 N N . PRO A 1 94 ? 5.333 1.103 11.294 1.00 93.62 94 PRO A N 1
ATOM 736 C CA . PRO A 1 94 ? 5.832 0.645 10.005 1.00 93.62 94 PRO A CA 1
ATOM 737 C C . PRO A 1 94 ? 7.304 0.994 9.811 1.00 93.62 94 PRO A C 1
ATOM 739 O O . PRO A 1 94 ? 7.748 2.089 10.159 1.00 93.62 94 PRO A O 1
ATOM 742 N N . LYS A 1 95 ? 8.063 0.072 9.219 1.00 93.62 95 LYS A N 1
ATOM 743 C CA . LYS A 1 95 ? 9.496 0.260 8.953 1.00 93.62 95 LYS A CA 1
ATOM 744 C C . LYS A 1 95 ? 9.781 0.098 7.472 1.00 93.62 95 LYS A C 1
ATOM 746 O O . LYS A 1 95 ? 9.459 -0.942 6.905 1.00 93.62 95 LYS A O 1
ATOM 751 N N . LEU A 1 96 ? 10.415 1.093 6.857 1.00 93.31 96 LEU A N 1
ATOM 752 C CA . LEU A 1 96 ? 10.913 0.969 5.490 1.00 93.31 96 LEU A CA 1
ATOM 753 C C . LEU A 1 96 ? 12.037 -0.074 5.483 1.00 93.31 96 LEU A C 1
ATOM 755 O O . LEU A 1 96 ? 13.067 0.126 6.124 1.00 93.31 96 LEU A O 1
ATOM 759 N N . LYS A 1 97 ? 11.825 -1.199 4.796 1.00 93.88 97 LYS A N 1
ATOM 760 C CA . LYS A 1 97 ? 12.822 -2.271 4.675 1.00 93.88 97 LYS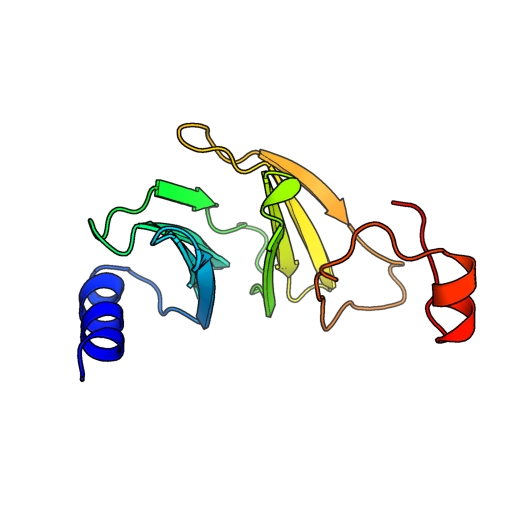 A CA 1
ATOM 761 C C . LYS A 1 97 ? 13.799 -1.984 3.549 1.00 93.88 97 LYS A C 1
ATOM 763 O O . LYS A 1 97 ? 15.001 -2.141 3.725 1.00 93.88 97 LYS A O 1
ATOM 768 N N . GLN A 1 98 ? 13.266 -1.609 2.389 1.00 92.31 98 GLN A N 1
ATOM 769 C CA . GLN A 1 98 ? 14.051 -1.413 1.177 1.00 92.31 98 GLN A CA 1
ATOM 770 C C . GLN A 1 98 ? 13.330 -0.504 0.182 1.00 92.31 98 GLN A C 1
ATOM 772 O O . GLN A 1 98 ? 12.099 -0.433 0.159 1.00 92.31 98 GLN A O 1
ATOM 777 N N . ILE A 1 99 ? 14.120 0.145 -0.670 1.00 90.06 99 ILE A N 1
ATOM 778 C CA . ILE A 1 99 ? 13.649 0.858 -1.856 1.00 90.06 99 ILE A CA 1
ATOM 779 C C . ILE A 1 99 ? 14.124 0.059 -3.063 1.00 90.06 99 ILE A C 1
ATOM 781 O O . ILE A 1 99 ? 15.323 -0.067 -3.302 1.00 90.06 99 ILE A O 1
ATOM 785 N N . LEU A 1 100 ? 13.173 -0.482 -3.810 1.00 87.94 100 LEU A N 1
ATOM 786 C CA . LEU A 1 100 ? 13.420 -1.163 -5.06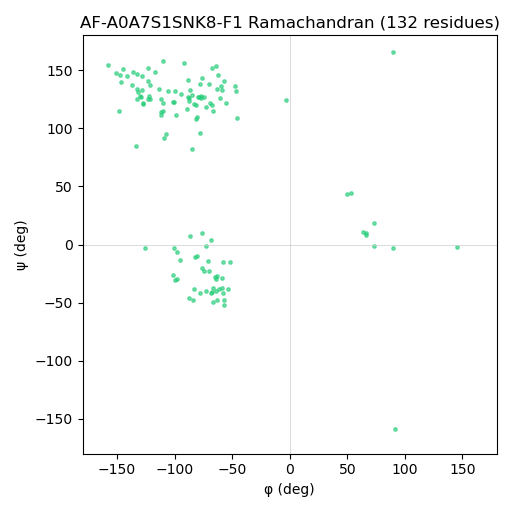7 1.00 87.94 100 LEU A CA 1
ATOM 787 C C . LEU A 1 100 ? 13.387 -0.127 -6.185 1.00 87.94 100 LEU A C 1
ATOM 789 O O . LEU A 1 100 ? 12.432 0.641 -6.317 1.00 87.94 100 LEU A O 1
ATOM 793 N N . ASN A 1 101 ? 14.441 -0.106 -6.984 1.00 83.75 101 ASN A N 1
ATOM 794 C CA . ASN A 1 101 ? 14.555 0.761 -8.142 1.00 83.75 101 ASN A CA 1
ATOM 795 C C . ASN A 1 101 ? 15.062 -0.100 -9.297 1.00 83.75 101 ASN A C 1
ATOM 797 O O . ASN A 1 101 ? 16.282 -0.208 -9.459 1.00 83.75 101 ASN A O 1
ATOM 801 N N . PRO A 1 102 ? 14.164 -0.796 -10.018 1.00 70.94 102 PRO A N 1
ATOM 802 C CA . PRO A 1 102 ? 14.591 -1.536 -11.193 1.00 70.94 102 PRO A CA 1
ATOM 803 C C . PRO A 1 102 ? 15.204 -0.528 -12.161 1.00 70.94 102 PRO A C 1
ATOM 805 O O . PRO A 1 102 ? 14.712 0.591 -12.256 1.00 70.94 102 PRO A O 1
ATOM 808 N N . ASP A 1 103 ? 16.338 -0.914 -12.747 1.00 71.38 103 ASP A N 1
ATOM 809 C CA . ASP A 1 103 ? 17.228 -0.143 -13.624 1.00 71.38 103 ASP A CA 1
ATOM 810 C C . ASP A 1 103 ? 16.755 1.285 -13.979 1.00 71.38 103 ASP A C 1
ATOM 812 O O . ASP A 1 103 ? 15.714 1.471 -14.604 1.00 71.38 103 ASP A O 1
ATOM 816 N N . ARG A 1 104 ? 17.589 2.303 -13.701 1.00 69.56 104 ARG A N 1
ATOM 817 C CA . ARG A 1 104 ? 17.312 3.729 -13.985 1.00 69.56 104 ARG A CA 1
ATOM 818 C C . ARG A 1 104 ? 16.888 4.029 -15.432 1.00 69.56 104 ARG A C 1
ATOM 820 O O . ARG A 1 104 ? 16.416 5.133 -15.697 1.00 69.56 104 ARG A O 1
ATOM 827 N N . ARG A 1 105 ? 17.094 3.101 -16.367 1.00 76.69 105 ARG A N 1
ATOM 828 C CA . ARG A 1 105 ? 16.638 3.200 -17.760 1.00 76.69 105 ARG A CA 1
ATOM 829 C C . ARG A 1 105 ? 15.133 2.984 -17.938 1.00 76.69 105 ARG A C 1
ATOM 831 O O . ARG A 1 105 ? 14.586 3.466 -18.928 1.00 76.69 105 ARG A O 1
ATOM 838 N N . TYR A 1 106 ? 14.464 2.309 -17.007 1.00 74.50 106 TYR A N 1
ATO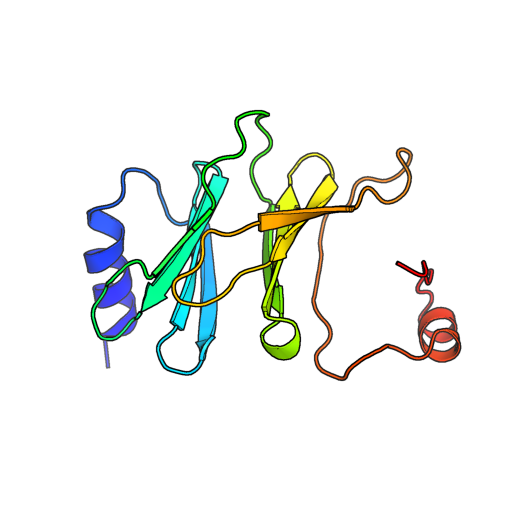M 839 C CA . TYR A 1 106 ? 13.048 1.969 -17.102 1.00 74.50 106 TYR A CA 1
ATOM 840 C C . TYR A 1 106 ? 12.268 2.502 -15.901 1.00 74.50 106 TYR A C 1
ATOM 842 O O . TYR A 1 106 ? 12.720 2.472 -14.762 1.00 74.50 106 TYR A O 1
ATOM 850 N N . ARG A 1 107 ? 11.059 3.005 -16.157 1.00 82.06 107 ARG A N 1
ATOM 851 C CA . ARG A 1 107 ? 10.142 3.469 -15.111 1.00 82.06 107 ARG A CA 1
ATOM 852 C C . ARG A 1 107 ? 9.099 2.394 -14.853 1.00 82.06 107 ARG A C 1
ATOM 854 O O . ARG A 1 107 ? 8.355 2.042 -15.766 1.00 82.06 107 ARG A O 1
ATOM 861 N N . VAL A 1 108 ? 8.991 1.930 -13.609 1.00 84.62 108 VAL A N 1
ATOM 862 C CA . VAL A 1 108 ? 7.893 1.040 -13.207 1.00 84.62 108 VAL A CA 1
ATOM 863 C C . VAL A 1 108 ? 6.584 1.812 -13.250 1.00 84.62 108 VAL A C 1
ATOM 865 O O . VAL A 1 108 ? 6.411 2.817 -12.561 1.00 84.62 108 VAL A O 1
ATOM 868 N N . THR A 1 109 ? 5.655 1.346 -14.074 1.00 85.69 109 THR A N 1
ATOM 869 C CA . THR A 1 109 ? 4.326 1.951 -14.230 1.00 85.69 109 THR A CA 1
ATOM 870 C C . THR A 1 109 ? 3.250 1.178 -13.480 1.00 85.69 109 THR A C 1
ATOM 872 O O . THR A 1 109 ? 2.253 1.764 -13.061 1.00 85.69 109 THR A O 1
ATOM 875 N N . CYS A 1 110 ? 3.465 -0.118 -13.265 1.00 84.81 110 CYS A N 1
ATOM 876 C CA . CYS A 1 110 ? 2.553 -1.003 -12.562 1.00 84.81 110 CYS A CA 1
ATOM 877 C C . CYS A 1 110 ? 3.318 -2.052 -11.756 1.00 84.81 110 CYS A C 1
ATOM 879 O O . CYS A 1 110 ? 4.404 -2.483 -12.135 1.00 84.81 110 CYS A O 1
ATOM 881 N N . ALA A 1 111 ? 2.706 -2.494 -10.664 1.00 85.62 111 ALA A N 1
ATOM 882 C CA . ALA A 1 111 ? 3.166 -3.621 -9.874 1.00 85.62 111 ALA A CA 1
ATOM 883 C C . ALA A 1 111 ? 1.958 -4.492 -9.522 1.00 85.62 111 ALA A C 1
ATOM 885 O O . ALA A 1 111 ? 0.847 -3.981 -9.356 1.00 85.62 111 ALA A O 1
ATOM 886 N N . ALA A 1 112 ? 2.184 -5.795 -9.400 1.00 85.38 112 ALA A N 1
ATOM 887 C CA . ALA A 1 112 ? 1.194 -6.757 -8.946 1.00 85.38 112 ALA A CA 1
ATOM 888 C C . ALA A 1 112 ? 1.877 -7.791 -8.049 1.00 85.38 112 ALA A C 1
ATOM 890 O O . ALA A 1 112 ? 3.030 -8.156 -8.279 1.00 85.38 112 ALA A O 1
ATOM 891 N N . LEU A 1 113 ? 1.160 -8.257 -7.028 1.00 83.62 113 LEU A N 1
ATOM 892 C CA . LEU A 1 113 ? 1.589 -9.386 -6.212 1.00 83.62 113 LEU A CA 1
ATOM 893 C C . LEU A 1 113 ? 0.951 -10.656 -6.769 1.00 83.62 113 LEU A C 1
ATOM 895 O O . LEU A 1 113 ? -0.258 -10.701 -6.984 1.00 83.62 113 LEU A O 1
ATOM 899 N N . LEU A 1 114 ? 1.768 -11.681 -6.998 1.00 78.94 114 LEU A N 1
ATOM 900 C CA . LEU A 1 114 ? 1.288 -12.996 -7.403 1.00 78.94 114 LEU A CA 1
ATOM 901 C C . LEU A 1 114 ? 1.001 -13.828 -6.151 1.00 78.94 114 LEU A C 1
ATOM 903 O O . LEU A 1 114 ? 1.901 -14.125 -5.361 1.00 78.94 114 LEU A O 1
ATOM 907 N N . GLU A 1 115 ? -0.262 -14.201 -5.966 1.00 68.81 115 GLU A N 1
ATOM 908 C CA . GLU A 1 115 ? -0.651 -15.202 -4.975 1.00 68.81 115 GLU A CA 1
ATOM 909 C C . GLU A 1 115 ? -0.211 -16.581 -5.486 1.00 68.81 115 GLU A C 1
ATOM 911 O O . GLU A 1 115 ? -0.618 -17.007 -6.564 1.00 68.81 115 GLU A O 1
ATOM 916 N N . GLY A 1 116 ? 0.669 -17.268 -4.752 1.00 65.44 116 GLY A N 1
ATOM 917 C CA . GLY A 1 116 ? 1.195 -18.576 -5.179 1.00 65.44 116 GLY A CA 1
ATOM 918 C C . GLY A 1 116 ? 2.646 -18.869 -4.799 1.00 65.44 116 GLY A C 1
ATOM 919 O O . GLY A 1 116 ? 3.12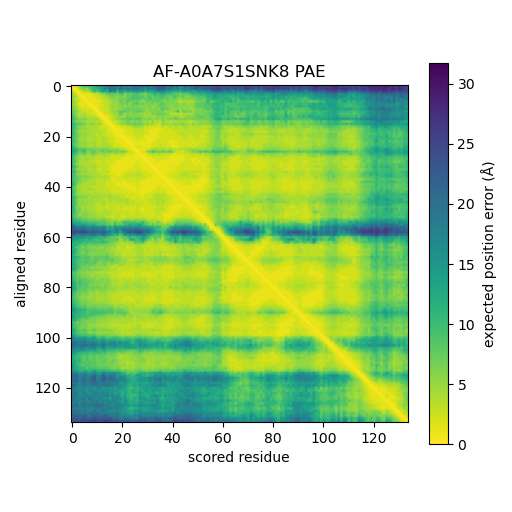7 -19.970 -5.048 1.00 65.44 116 GLY A O 1
ATOM 920 N N . GLY A 1 117 ? 3.341 -17.922 -4.163 1.00 64.38 117 GLY A N 1
ATOM 921 C CA . GLY A 1 117 ? 4.731 -18.095 -3.739 1.00 64.38 117 GLY A CA 1
ATOM 922 C C . GLY A 1 117 ? 5.731 -17.615 -4.789 1.00 64.38 117 GLY A C 1
ATOM 923 O O . GLY A 1 117 ? 5.418 -16.767 -5.622 1.00 64.38 117 GLY A O 1
ATOM 924 N N . LEU A 1 118 ? 6.969 -18.104 -4.709 1.00 68.50 118 LEU A N 1
ATOM 925 C CA . LEU A 1 118 ? 8.019 -17.719 -5.652 1.00 68.50 118 LEU A CA 1
ATOM 926 C C . LEU A 1 118 ? 7.699 -18.293 -7.035 1.00 68.50 118 LEU A C 1
ATOM 928 O O . LEU A 1 118 ? 7.592 -19.509 -7.196 1.00 68.50 118 LEU A O 1
ATOM 932 N N . LEU A 1 119 ? 7.580 -17.420 -8.037 1.00 71.31 119 LEU A N 1
ATOM 933 C CA . LEU A 1 119 ? 7.521 -17.852 -9.428 1.00 71.31 119 LEU A CA 1
ATOM 934 C C . LEU A 1 119 ? 8.827 -18.586 -9.752 1.00 71.31 119 LEU A C 1
ATOM 936 O O . LEU A 1 119 ? 9.909 -18.040 -9.533 1.00 71.31 119 LEU A O 1
ATOM 940 N N . ASN A 1 120 ? 8.736 -19.816 -10.266 1.00 77.94 120 ASN A N 1
ATOM 941 C CA . ASN A 1 120 ? 9.915 -20.516 -10.770 1.00 77.94 120 ASN A CA 1
ATOM 942 C C . ASN A 1 120 ? 10.582 -19.619 -11.836 1.00 77.94 120 ASN A C 1
ATOM 944 O O . ASN A 1 120 ? 9.916 -19.299 -12.826 1.00 77.94 120 ASN A O 1
ATOM 948 N N . PRO A 1 121 ? 11.861 -19.226 -11.673 1.00 79.81 121 PRO A N 1
ATOM 949 C CA . PRO A 1 121 ? 12.536 -18.344 -12.619 1.00 79.81 121 PRO A CA 1
ATOM 950 C C . PRO A 1 121 ? 12.477 -18.843 -14.067 1.00 79.81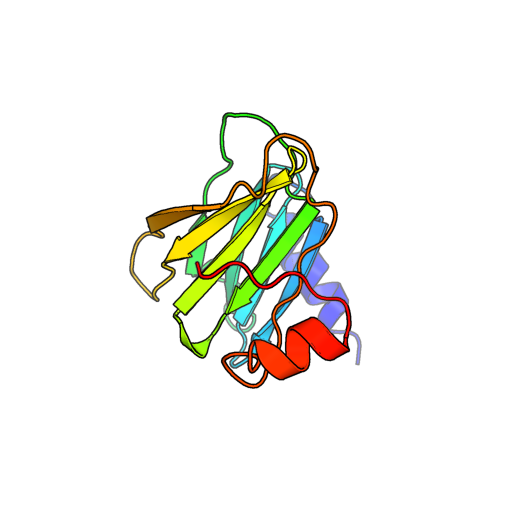 121 PRO A C 1
ATOM 952 O O . PRO A 1 121 ? 12.260 -18.055 -14.982 1.00 79.81 121 PRO A O 1
ATOM 955 N N . GLU A 1 122 ? 12.585 -20.157 -14.284 1.00 84.19 122 GLU A N 1
ATOM 956 C CA . GLU A 1 122 ? 12.488 -20.755 -15.620 1.00 84.19 122 GLU A CA 1
ATOM 957 C C . GLU A 1 122 ? 11.087 -20.610 -16.219 1.00 84.19 122 GLU A C 1
ATOM 959 O O . GLU A 1 122 ? 10.939 -20.379 -17.418 1.00 84.19 122 GLU A O 1
ATOM 964 N N . ALA A 1 123 ? 10.047 -20.726 -15.388 1.00 81.12 123 ALA A N 1
ATOM 965 C CA . ALA A 1 123 ? 8.676 -20.489 -15.820 1.00 81.12 123 ALA A CA 1
ATOM 966 C C . ALA A 1 123 ? 8.463 -19.006 -16.151 1.00 81.12 123 ALA A C 1
ATOM 968 O O . ALA A 1 123 ? 7.858 -18.702 -17.174 1.00 81.12 123 ALA A O 1
ATOM 969 N N . GLY A 1 124 ? 9.016 -18.092 -15.346 1.00 79.12 124 GLY A N 1
ATOM 970 C CA . GLY A 1 124 ? 8.982 -16.653 -15.616 1.00 79.12 124 GLY A CA 1
ATOM 971 C C . GLY A 1 124 ? 9.604 -16.296 -16.965 1.00 79.12 124 GLY A C 1
ATOM 972 O O . GLY A 1 124 ? 8.954 -15.642 -17.779 1.00 79.12 124 GLY A O 1
ATOM 973 N N . LEU A 1 125 ? 10.796 -16.826 -17.255 1.00 82.38 125 LEU A N 1
ATOM 974 C CA . LEU A 1 125 ? 11.471 -16.620 -18.540 1.00 82.38 125 LEU A CA 1
ATOM 975 C C . LEU A 1 125 ? 10.632 -17.118 -19.729 1.00 82.38 125 LEU A C 1
ATOM 977 O O . LEU A 1 125 ? 10.590 -16.460 -20.766 1.00 82.38 125 LEU A O 1
ATOM 981 N N . ARG A 1 126 ? 9.907 -18.239 -19.586 1.00 82.75 126 ARG A N 1
ATOM 982 C CA . ARG A 1 126 ? 8.990 -18.740 -20.634 1.00 82.75 126 ARG A CA 1
ATOM 983 C C . ARG A 1 126 ? 7.813 -17.802 -20.903 1.00 82.75 126 ARG A C 1
ATOM 985 O O . ARG A 1 126 ? 7.313 -17.785 -22.023 1.00 82.75 126 ARG A O 1
ATOM 992 N N . PHE A 1 127 ? 7.388 -17.026 -19.909 1.00 78.19 127 PHE A N 1
ATOM 993 C CA . PHE A 1 127 ? 6.373 -15.981 -20.067 1.00 78.19 127 PHE A CA 1
ATOM 994 C C . PHE A 1 127 ? 6.964 -14.631 -20.511 1.00 78.19 127 PHE A C 1
ATOM 996 O O . PHE A 1 127 ? 6.241 -13.639 -20.555 1.00 78.19 127 PHE A O 1
ATOM 1003 N N . GLY A 1 128 ? 8.260 -14.581 -20.846 1.00 76.38 128 GLY A N 1
ATOM 1004 C CA . GLY A 1 128 ? 8.950 -13.351 -21.237 1.00 76.38 128 GLY A CA 1
ATOM 1005 C C . GLY A 1 128 ? 9.214 -12.399 -20.070 1.00 76.38 128 GLY A C 1
ATOM 1006 O O . GLY A 1 128 ? 9.441 -11.214 -20.298 1.00 76.38 128 GLY A O 1
ATOM 1007 N N . LEU A 1 129 ? 9.159 -12.892 -18.828 1.00 77.81 129 LEU A N 1
ATOM 1008 C CA . LEU A 1 129 ? 9.471 -12.102 -17.642 1.00 77.81 129 LEU A CA 1
ATOM 1009 C C . LEU A 1 129 ? 10.977 -12.125 -17.395 1.00 77.81 129 LEU A C 1
ATOM 1011 O O . LEU A 1 129 ? 11.588 -13.192 -17.314 1.00 77.81 129 LEU A O 1
ATOM 1015 N N . GLU A 1 130 ? 11.562 -10.945 -17.227 1.00 74.00 130 GLU A N 1
ATOM 1016 C CA . GLU A 1 130 ? 12.902 -10.811 -16.669 1.00 74.00 130 GLU A CA 1
ATOM 1017 C C . GLU A 1 130 ? 12.823 -11.076 -15.160 1.00 74.00 130 GLU A C 1
ATOM 1019 O O . GLU A 1 130 ? 11.974 -10.520 -14.460 1.00 74.00 130 GLU A O 1
ATOM 1024 N N . VAL A 1 131 ? 13.649 -12.000 -14.665 1.00 67.75 131 VAL A N 1
ATOM 1025 C CA . VAL A 1 131 ? 13.607 -12.437 -13.266 1.00 67.75 131 VAL A CA 1
ATOM 1026 C C . VAL A 1 131 ? 14.812 -11.872 -12.536 1.00 67.75 131 VAL A C 1
ATOM 1028 O O . VAL A 1 131 ? 15.884 -12.478 -12.532 1.00 67.75 131 VAL A O 1
ATOM 1031 N N . ASP A 1 132 ? 14.614 -10.737 -11.875 1.00 66.25 132 ASP A N 1
ATOM 1032 C CA . ASP A 1 132 ? 15.587 -10.212 -10.924 1.00 66.25 132 ASP A CA 1
ATOM 1033 C C . ASP A 1 132 ? 15.452 -10.936 -9.582 1.00 66.25 132 ASP A C 1
ATOM 1035 O O . ASP A 1 132 ? 14.372 -11.026 -8.989 1.00 66.25 132 ASP A O 1
ATOM 1039 N N . ARG A 1 133 ? 16.570 -11.473 -9.084 1.00 55.66 133 ARG A N 1
ATOM 1040 C CA . ARG A 1 133 ? 16.643 -12.015 -7.724 1.00 55.66 133 ARG A CA 1
ATOM 1041 C C . ARG A 1 133 ? 16.770 -10.841 -6.752 1.00 55.66 133 ARG A C 1
ATOM 1043 O O . ARG A 1 133 ? 17.871 -10.331 -6.566 1.00 55.66 133 ARG A O 1
ATOM 1050 N N . LEU A 1 134 ? 15.639 -10.414 -6.187 1.00 51.50 134 LEU A N 1
ATOM 1051 C CA . LEU A 1 134 ? 15.575 -9.494 -5.043 1.00 51.50 134 LEU A CA 1
ATOM 1052 C C . LEU A 1 134 ? 15.954 -10.195 -3.735 1.00 51.50 134 LEU A C 1
ATOM 1054 O O . LEU A 1 134 ? 15.484 -11.340 -3.529 1.00 51.50 134 LEU A O 1
#

pLDDT: mean 82.91, std 10.0, range [49.47, 94.56]

Radius of gyration: 16.18 Å; Cα contacts (8 Å, |Δi|>4): 222; chains: 1; bounding box: 45×36×38 Å

Organism: NCBI:txid63592

Foldseek 3Di:
DPPPVVLCCVLCVPDPFDWDDWDDPDPQWIWTATQLRKIFIARSVVSDTQAIDHRDPPDFGFPDWDDDVVQCWIWTQTNQQKIFIWRHDGPDHIDGPDIDDPDPVDHHPDDDDDDDPDDDCVVCVVVVHDDDDD

Mean predicted aligned error: 7.39 Å